Protein AF-X5PAP3-F1 (afdb_monomer_lite)

Structure (mmCIF, N/CA/C/O backbone):
data_AF-X5PAP3-F1
#
_entry.id   AF-X5PAP3-F1
#
loop_
_atom_site.group_PDB
_atom_site.id
_atom_site.type_symbol
_atom_site.label_atom_id
_atom_site.label_alt_id
_atom_site.label_comp_id
_atom_site.label_asym_id
_atom_site.label_entity_id
_atom_site.label_seq_id
_atom_site.pdbx_PDB_ins_code
_atom_site.Cartn_x
_atom_site.Cartn_y
_atom_site.Cartn_z
_atom_site.occupancy
_atom_site.B_iso_or_equiv
_atom_site.auth_seq_id
_atom_site.auth_comp_id
_atom_site.auth_asym_id
_atom_site.auth_atom_id
_atom_site.pdbx_PDB_model_num
ATOM 1 N N . MET A 1 1 ? 20.232 -23.806 -22.919 1.00 44.62 1 MET A N 1
ATOM 2 C CA . MET A 1 1 ? 20.259 -22.575 -23.731 1.00 44.62 1 MET A CA 1
ATOM 3 C C . MET A 1 1 ? 19.744 -21.469 -22.838 1.00 44.62 1 MET A C 1
ATOM 5 O O . MET A 1 1 ? 18.601 -21.543 -22.404 1.00 44.62 1 MET A O 1
ATOM 9 N N . GLU A 1 2 ? 20.644 -20.590 -22.413 1.00 47.97 2 GLU A N 1
ATOM 10 C CA . GLU A 1 2 ? 20.383 -19.557 -21.411 1.00 47.97 2 GLU A CA 1
ATOM 11 C C . GLU A 1 2 ? 19.340 -18.556 -21.912 1.00 47.97 2 GLU A C 1
ATOM 13 O O . GLU A 1 2 ? 19.419 -18.087 -23.044 1.00 47.97 2 GLU A O 1
ATOM 18 N N . ILE A 1 3 ? 18.370 -18.227 -21.059 1.00 53.59 3 ILE A N 1
ATOM 19 C CA . ILE A 1 3 ? 17.447 -17.113 -21.279 1.00 53.59 3 ILE A CA 1
ATOM 20 C C . ILE A 1 3 ? 17.805 -16.052 -20.237 1.00 53.59 3 ILE A C 1
ATOM 22 O O . ILE A 1 3 ? 17.210 -15.981 -19.164 1.00 53.59 3 ILE A O 1
ATOM 26 N N . THR A 1 4 ? 18.840 -15.266 -20.524 1.00 50.88 4 THR A N 1
ATOM 27 C CA . THR A 1 4 ? 19.268 -14.115 -19.721 1.00 50.88 4 THR A CA 1
ATOM 28 C C . THR A 1 4 ? 18.803 -12.813 -20.389 1.00 50.88 4 THR A C 1
ATOM 30 O O . THR A 1 4 ? 19.213 -12.449 -21.483 1.00 50.88 4 THR A O 1
ATOM 33 N N . MET A 1 5 ? 17.862 -12.166 -19.697 1.00 76.50 5 MET A N 1
ATOM 34 C CA . MET A 1 5 ? 17.295 -10.811 -19.809 1.00 76.50 5 MET A CA 1
ATOM 35 C C . MET A 1 5 ? 17.916 -9.813 -20.815 1.00 76.50 5 MET A C 1
ATOM 37 O O . MET A 1 5 ? 19.012 -9.303 -20.596 1.00 76.50 5 MET A O 1
ATOM 41 N N . ALA A 1 6 ? 17.117 -9.362 -21.791 1.00 51.50 6 ALA A N 1
ATOM 42 C CA . ALA A 1 6 ? 17.242 -8.037 -22.409 1.00 51.50 6 ALA A CA 1
ATOM 43 C C . ALA A 1 6 ? 15.862 -7.548 -22.892 1.00 51.50 6 ALA A C 1
ATOM 45 O O . ALA A 1 6 ? 15.062 -8.330 -23.400 1.00 51.50 6 ALA A O 1
ATOM 46 N N . CYS A 1 7 ? 15.574 -6.262 -22.690 1.00 53.47 7 CYS A N 1
ATOM 47 C CA . CYS A 1 7 ? 14.315 -5.587 -23.018 1.00 53.47 7 CYS A CA 1
ATOM 48 C C . CYS A 1 7 ? 13.960 -5.746 -24.511 1.00 53.47 7 CYS A C 1
ATOM 50 O O . CYS A 1 7 ? 14.453 -5.003 -25.356 1.00 53.47 7 CYS A O 1
ATOM 52 N N . THR A 1 8 ? 13.120 -6.727 -24.845 1.00 69.00 8 THR A N 1
ATOM 53 C CA . THR A 1 8 ? 12.554 -6.879 -26.195 1.00 69.00 8 THR A CA 1
ATOM 54 C C . THR A 1 8 ? 11.309 -6.002 -26.325 1.00 69.00 8 THR A C 1
ATOM 56 O O . THR A 1 8 ? 10.594 -5.790 -25.343 1.00 69.00 8 THR A O 1
ATOM 59 N N . GLU A 1 9 ? 11.019 -5.507 -27.530 1.00 65.50 9 GLU A N 1
ATOM 60 C CA . GLU A 1 9 ? 9.864 -4.638 -27.820 1.00 65.50 9 GLU A CA 1
ATOM 61 C C . GLU A 1 9 ? 8.529 -5.246 -27.345 1.00 65.50 9 GLU A C 1
ATOM 63 O O . GLU A 1 9 ? 7.693 -4.551 -26.770 1.00 65.50 9 GLU A O 1
ATOM 68 N N . ILE A 1 10 ? 8.398 -6.574 -27.449 1.00 65.81 10 ILE A N 1
ATOM 69 C CA . ILE A 1 10 ? 7.256 -7.347 -26.939 1.00 65.81 10 ILE A CA 1
ATOM 70 C C . ILE A 1 10 ? 7.152 -7.227 -25.411 1.00 65.81 10 ILE A C 1
ATOM 72 O O . ILE A 1 10 ? 6.097 -6.882 -24.884 1.00 65.81 10 ILE A O 1
ATOM 76 N N . THR A 1 11 ? 8.248 -7.456 -24.676 1.00 66.94 11 THR A N 1
ATOM 77 C CA . THR A 1 11 ? 8.252 -7.333 -23.204 1.00 66.94 11 THR A CA 1
ATOM 78 C C . THR A 1 11 ? 8.056 -5.895 -22.728 1.00 66.94 11 THR A C 1
ATOM 80 O O . THR A 1 11 ? 7.476 -5.680 -21.667 1.00 66.94 11 THR A O 1
ATOM 83 N N . ARG A 1 12 ? 8.469 -4.898 -23.522 1.00 68.88 12 ARG A N 1
ATOM 84 C CA . ARG A 1 12 ? 8.318 -3.481 -23.180 1.00 68.88 12 ARG A CA 1
ATOM 85 C C . ARG A 1 12 ? 6.851 -3.102 -23.010 1.00 68.88 12 ARG A C 1
ATOM 87 O O . ARG A 1 12 ? 6.508 -2.534 -21.981 1.00 68.88 12 ARG A O 1
ATOM 94 N N . ALA A 1 13 ? 5.983 -3.509 -23.937 1.00 66.50 13 ALA A N 1
ATOM 95 C CA . ALA A 1 13 ? 4.541 -3.272 -23.834 1.00 66.50 13 ALA A CA 1
ATOM 96 C C . ALA A 1 13 ? 3.926 -3.895 -22.564 1.00 66.50 13 ALA A C 1
ATOM 98 O O . ALA A 1 13 ? 3.035 -3.308 -21.955 1.00 66.50 13 ALA A O 1
ATOM 99 N N . HIS A 1 14 ? 4.437 -5.050 -22.119 1.00 64.38 14 HIS A N 1
ATOM 100 C CA . HIS A 1 14 ? 3.980 -5.702 -20.887 1.00 64.38 14 HIS A CA 1
ATOM 101 C C . HIS A 1 14 ? 4.400 -4.962 -19.605 1.00 64.38 14 HIS A C 1
ATOM 103 O O . HIS A 1 14 ? 3.673 -5.013 -18.612 1.00 64.38 14 HIS A O 1
ATOM 109 N N . TYR A 1 15 ? 5.540 -4.262 -19.613 1.00 65.00 15 TYR A N 1
ATOM 110 C CA . TYR A 1 15 ? 6.041 -3.489 -18.466 1.00 65.00 15 TYR A CA 1
ATOM 111 C C . TYR A 1 15 ? 5.783 -1.978 -18.571 1.00 65.00 15 TYR A C 1
ATOM 113 O O . TYR A 1 15 ? 6.116 -1.234 -17.645 1.00 65.00 15 TYR A O 1
ATOM 121 N N . GLU A 1 16 ? 5.191 -1.499 -19.667 1.00 67.25 16 GLU A N 1
ATOM 122 C CA . GLU A 1 16 ? 4.887 -0.085 -19.873 1.00 67.25 16 GLU A CA 1
ATOM 123 C C . GLU A 1 16 ? 3.817 0.397 -18.878 1.00 67.25 16 GLU A C 1
ATOM 125 O O . GLU A 1 16 ? 2.614 0.216 -19.051 1.00 67.25 16 GLU A O 1
ATOM 130 N N . ARG A 1 17 ? 4.257 1.088 -17.820 1.00 68.88 17 ARG A N 1
ATOM 131 C CA . ARG A 1 17 ? 3.387 1.722 -16.813 1.00 68.88 17 ARG A CA 1
ATOM 132 C C . ARG A 1 17 ? 2.887 3.101 -17.256 1.00 68.88 17 ARG A C 1
ATOM 134 O O . ARG A 1 17 ? 2.881 4.042 -16.468 1.00 68.88 17 ARG A O 1
ATOM 141 N N . ARG A 1 18 ? 2.484 3.244 -18.524 1.00 68.12 18 ARG A N 1
ATOM 142 C CA . ARG A 1 18 ? 2.175 4.548 -19.152 1.00 68.12 18 ARG A CA 1
ATOM 143 C C . ARG A 1 18 ? 1.109 5.366 -18.406 1.00 68.12 18 ARG A C 1
ATOM 145 O O . ARG A 1 18 ? 1.112 6.587 -18.504 1.00 68.12 18 ARG A O 1
ATOM 152 N N . TRP A 1 19 ? 0.226 4.700 -17.666 1.00 69.44 19 TRP A N 1
ATOM 153 C CA . TRP A 1 19 ? -0.925 5.311 -16.994 1.00 69.44 19 TRP A CA 1
ATOM 154 C C . TRP A 1 19 ? -0.841 5.279 -15.463 1.00 69.44 19 TRP A C 1
ATOM 156 O O . TRP A 1 19 ? -1.817 5.594 -14.787 1.00 69.44 19 TRP A O 1
ATOM 166 N N . ALA A 1 20 ? 0.303 4.882 -14.905 1.00 82.38 20 ALA A N 1
ATOM 167 C CA . ALA A 1 20 ? 0.513 4.855 -13.464 1.00 82.38 20 ALA A CA 1
ATOM 168 C C . ALA A 1 20 ? 0.842 6.259 -12.926 1.00 82.38 20 ALA A C 1
ATOM 170 O O . ALA A 1 20 ? 1.605 6.993 -13.557 1.00 82.38 20 ALA A O 1
ATOM 171 N N . ARG A 1 21 ? 0.303 6.628 -11.753 1.00 91.50 21 ARG A N 1
ATOM 172 C CA . ARG A 1 21 ? 0.632 7.908 -11.095 1.00 91.50 21 ARG A CA 1
ATOM 173 C C . ARG A 1 21 ? 2.080 7.885 -10.611 1.00 91.50 21 ARG A C 1
ATOM 175 O O . ARG A 1 21 ? 2.806 8.859 -10.787 1.00 91.50 21 ARG A O 1
ATOM 182 N N . TYR A 1 22 ? 2.504 6.755 -10.054 1.00 92.38 22 TYR A N 1
ATOM 183 C CA . TYR A 1 22 ? 3.888 6.484 -9.689 1.00 92.38 22 TYR A CA 1
ATOM 184 C C . TYR A 1 22 ? 4.412 5.246 -10.402 1.00 92.38 22 TYR A C 1
ATOM 186 O O . TYR A 1 22 ? 3.686 4.288 -10.648 1.00 92.38 22 TYR A O 1
ATOM 194 N N . ALA A 1 23 ? 5.722 5.207 -10.648 1.00 90.88 23 ALA A N 1
ATOM 195 C CA . ALA A 1 23 ? 6.369 4.029 -11.221 1.00 90.88 23 ALA A CA 1
ATOM 196 C C . ALA A 1 23 ? 6.181 2.761 -10.364 1.00 90.88 23 ALA A C 1
ATOM 198 O O . ALA A 1 23 ? 6.329 1.664 -10.891 1.00 90.88 23 ALA A O 1
ATOM 199 N N . SER A 1 24 ? 5.866 2.894 -9.074 1.00 92.69 24 SER A N 1
ATOM 200 C CA . SER A 1 24 ? 5.570 1.794 -8.151 1.00 92.69 24 SER A CA 1
ATOM 201 C C . SER A 1 24 ? 4.125 1.295 -8.201 1.00 92.69 24 SER A C 1
ATOM 203 O O . SER A 1 24 ? 3.836 0.276 -7.577 1.00 92.69 24 SER A O 1
ATOM 205 N N . ASP A 1 25 ? 3.212 2.004 -8.873 1.00 94.06 25 ASP A N 1
ATOM 206 C CA . ASP A 1 25 ? 1.799 1.633 -8.843 1.00 94.06 25 ASP A CA 1
ATOM 207 C C . ASP A 1 25 ? 1.553 0.329 -9.592 1.00 94.06 25 ASP A C 1
ATOM 209 O O . ASP A 1 25 ? 2.207 -0.021 -10.585 1.00 94.06 25 ASP A O 1
ATOM 213 N N . LEU A 1 26 ? 0.544 -0.381 -9.107 1.00 92.19 26 LEU A N 1
ATOM 214 C CA . LEU A 1 26 ? 0.133 -1.646 -9.663 1.00 92.19 26 LEU A CA 1
ATOM 215 C C . LEU A 1 26 ? -0.640 -1.431 -10.971 1.00 92.19 26 LEU A C 1
ATOM 217 O O . LEU A 1 26 ? -1.597 -0.648 -11.035 1.00 92.19 26 LEU A O 1
ATOM 221 N N . THR A 1 27 ? -0.260 -2.177 -12.009 1.00 91.19 27 THR A N 1
ATOM 222 C CA . THR A 1 27 ? -1.029 -2.234 -13.258 1.00 91.19 27 THR A CA 1
ATOM 223 C C . THR A 1 27 ? -2.400 -2.860 -13.007 1.00 91.19 27 THR A C 1
ATOM 225 O O . THR A 1 27 ? -2.581 -3.617 -12.052 1.00 91.19 27 THR A O 1
ATOM 228 N N . ASP A 1 28 ? -3.374 -2.585 -13.878 1.00 91.00 28 ASP A N 1
ATOM 229 C CA . ASP A 1 28 ? -4.712 -3.182 -13.760 1.00 91.00 28 ASP A CA 1
ATOM 230 C C . ASP A 1 28 ? -4.655 -4.714 -13.793 1.00 91.00 28 ASP A C 1
ATOM 232 O O . ASP A 1 28 ? -5.291 -5.379 -12.979 1.00 91.00 28 ASP A O 1
ATOM 236 N N . ALA A 1 29 ? -3.823 -5.275 -14.675 1.00 90.00 29 ALA A N 1
ATOM 237 C CA . ALA A 1 29 ? -3.594 -6.715 -14.748 1.00 90.00 29 ALA A CA 1
ATOM 238 C C . ALA A 1 29 ? -3.007 -7.272 -13.440 1.00 90.00 29 ALA A C 1
ATOM 240 O O . ALA A 1 29 ? -3.461 -8.303 -12.952 1.00 90.00 29 ALA A O 1
ATOM 241 N N . GLY A 1 30 ? -2.042 -6.570 -12.834 1.00 91.94 30 GLY A N 1
ATOM 242 C CA . GLY A 1 30 ? -1.513 -6.947 -11.523 1.00 91.94 30 GLY A CA 1
ATOM 243 C C . GLY A 1 30 ? -2.581 -6.872 -10.432 1.00 91.94 30 GLY A C 1
ATOM 244 O O . GLY A 1 30 ? -2.655 -7.748 -9.571 1.00 91.94 30 GLY A O 1
ATOM 245 N N . TRP A 1 31 ? -3.450 -5.859 -10.485 1.00 93.75 31 TRP A N 1
ATOM 246 C CA . TRP A 1 31 ? -4.529 -5.695 -9.513 1.00 93.75 31 TRP A CA 1
ATOM 247 C C . TRP A 1 31 ? -5.532 -6.837 -9.564 1.00 93.75 31 TRP A C 1
ATOM 249 O O . TRP A 1 31 ? -5.925 -7.329 -8.512 1.00 93.75 31 TRP A O 1
ATOM 259 N N . VAL A 1 32 ? -5.896 -7.315 -10.754 1.00 94.94 32 VAL A N 1
ATOM 260 C CA . VAL A 1 32 ? -6.804 -8.464 -10.912 1.00 94.94 32 VAL A CA 1
ATOM 261 C C . VAL A 1 32 ? -6.287 -9.712 -10.187 1.00 94.94 32 VAL A C 1
ATOM 263 O O . VAL A 1 32 ? -7.088 -10.472 -9.649 1.00 94.94 32 VAL A O 1
ATOM 266 N N . LEU A 1 33 ? -4.967 -9.905 -10.116 1.00 94.12 33 LEU A N 1
ATOM 267 C CA . LEU A 1 33 ? -4.362 -11.040 -9.410 1.00 94.12 33 LEU A CA 1
ATOM 268 C C . LEU A 1 33 ? -4.386 -10.870 -7.884 1.00 94.12 33 LEU A C 1
ATOM 270 O O . LEU A 1 33 ? -4.582 -11.841 -7.160 1.00 94.12 33 LEU A O 1
ATOM 274 N N . ILE A 1 34 ? -4.194 -9.643 -7.393 1.00 93.06 34 ILE A N 1
ATOM 275 C CA . ILE A 1 34 ? -4.065 -9.347 -5.957 1.00 93.06 34 ILE A CA 1
ATOM 276 C C . ILE A 1 34 ? -5.426 -9.102 -5.293 1.00 93.06 34 ILE A C 1
ATOM 278 O O . ILE A 1 34 ? -5.639 -9.489 -4.144 1.00 93.06 34 ILE A O 1
ATOM 282 N N . ALA A 1 35 ? -6.368 -8.476 -6.000 1.00 94.06 35 ALA A N 1
ATOM 283 C CA . ALA A 1 35 ? -7.667 -8.080 -5.461 1.00 94.06 35 ALA A CA 1
ATOM 284 C C . ALA A 1 35 ? -8.447 -9.224 -4.779 1.00 94.06 35 ALA A C 1
ATOM 286 O O . ALA A 1 35 ? -9.021 -8.965 -3.721 1.00 94.06 35 ALA A O 1
ATOM 287 N N . PRO A 1 36 ? -8.458 -10.475 -5.289 1.00 94.38 36 PRO A N 1
ATOM 288 C CA . PRO A 1 36 ? -9.154 -11.586 -4.635 1.00 94.38 36 PRO A CA 1
ATOM 289 C C . PRO A 1 36 ? -8.557 -11.993 -3.283 1.00 94.38 36 PRO A C 1
ATOM 291 O O . PRO A 1 36 ? -9.269 -12.539 -2.445 1.00 94.38 36 PRO A O 1
ATOM 294 N N . MET A 1 37 ? -7.267 -11.729 -3.058 1.00 91.69 37 MET A N 1
ATOM 295 C CA . MET A 1 37 ? -6.598 -12.009 -1.782 1.00 91.69 37 MET A CA 1
ATOM 296 C C . MET A 1 37 ? -6.920 -10.950 -0.727 1.00 91.69 37 MET A C 1
ATOM 298 O O . MET A 1 37 ? -6.744 -11.174 0.467 1.00 91.69 37 MET A O 1
ATOM 302 N N . MET A 1 38 ? -7.394 -9.778 -1.147 1.00 92.38 38 MET A N 1
ATOM 303 C CA . MET A 1 38 ? -7.680 -8.691 -0.228 1.00 92.38 38 MET A CA 1
ATOM 304 C C . MET A 1 38 ? -8.866 -9.024 0.684 1.00 92.38 38 MET A C 1
ATOM 306 O O . MET A 1 38 ? -9.889 -9.533 0.219 1.00 92.38 38 MET A O 1
ATOM 310 N N . PRO A 1 39 ? -8.807 -8.660 1.978 1.00 88.69 39 PRO A N 1
ATOM 311 C CA . PRO A 1 39 ? -9.895 -8.962 2.890 1.00 88.69 39 PRO A CA 1
ATOM 312 C C . PRO A 1 39 ? -11.181 -8.251 2.468 1.00 88.69 39 PRO A C 1
ATOM 314 O O . PRO A 1 39 ? -11.220 -7.029 2.228 1.00 88.69 39 PRO A O 1
ATOM 317 N N . SER A 1 40 ? -12.257 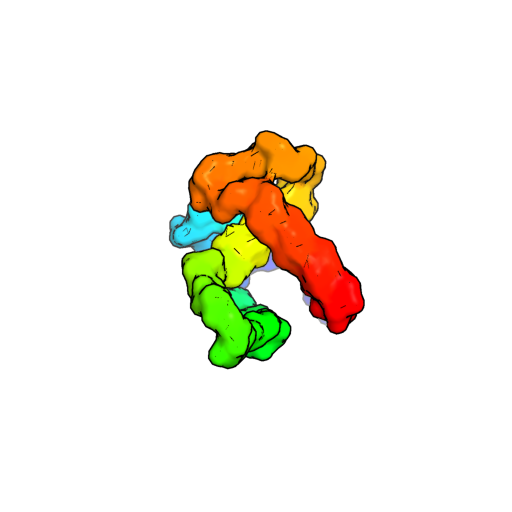-9.038 2.436 1.00 85.38 40 SER A N 1
ATOM 318 C CA . SER A 1 40 ? -13.606 -8.563 2.160 1.00 85.38 40 SER A CA 1
ATOM 319 C C . SER A 1 40 ? -14.003 -7.462 3.141 1.00 85.38 40 SER A C 1
ATOM 321 O O . SER A 1 40 ? -13.596 -7.457 4.307 1.00 85.38 40 SER A O 1
ATOM 323 N N . ALA A 1 41 ? -14.828 -6.520 2.684 1.00 83.75 41 ALA A N 1
ATOM 324 C CA . ALA A 1 41 ? -15.411 -5.539 3.587 1.00 83.75 41 ALA A CA 1
ATOM 325 C C . ALA A 1 41 ? -16.202 -6.256 4.695 1.00 83.75 41 ALA A C 1
ATOM 327 O O . ALA A 1 41 ? -16.936 -7.207 4.429 1.00 83.75 41 ALA A O 1
ATOM 328 N N . SER A 1 42 ? -16.046 -5.802 5.941 1.00 81.31 42 SER A N 1
ATOM 329 C CA . SER A 1 42 ? -16.836 -6.336 7.050 1.00 81.31 42 SER A CA 1
ATOM 330 C C . SER A 1 42 ? -18.323 -6.127 6.771 1.00 81.31 42 SER A C 1
ATOM 332 O O . SER A 1 42 ? -18.740 -5.016 6.442 1.00 81.31 42 SER A O 1
ATOM 334 N N . ARG A 1 43 ? -19.124 -7.183 6.951 1.00 79.31 43 ARG A N 1
ATOM 335 C CA . ARG A 1 43 ? -20.591 -7.119 6.856 1.00 79.31 43 ARG A CA 1
ATOM 336 C C . ARG A 1 43 ? -21.219 -6.361 8.031 1.00 79.31 43 ARG A C 1
ATOM 338 O O . ARG A 1 43 ? -22.356 -5.916 7.936 1.00 79.31 43 ARG A O 1
ATOM 345 N N . ILE A 1 44 ? -20.484 -6.232 9.136 1.00 83.81 44 ILE A N 1
ATOM 346 C CA . ILE A 1 44 ? -20.938 -5.610 10.382 1.00 83.81 44 ILE A CA 1
ATOM 347 C C . ILE A 1 44 ? -20.111 -4.347 10.650 1.00 83.81 44 ILE A C 1
ATOM 349 O O . ILE A 1 44 ? -18.888 -4.344 10.477 1.00 83.81 44 ILE A O 1
ATOM 353 N N . GLY A 1 45 ? -20.776 -3.288 11.114 1.00 85.62 45 GLY A N 1
ATOM 354 C CA . GLY A 1 45 ? -20.154 -2.013 11.465 1.00 85.62 45 GLY A CA 1
ATOM 355 C C . GLY A 1 45 ? -20.119 -1.015 10.307 1.00 85.62 45 GLY A C 1
ATOM 356 O O . GLY A 1 45 ? -20.875 -1.120 9.344 1.00 85.62 45 GLY A O 1
ATOM 357 N N . ARG A 1 46 ? -19.257 0.004 10.420 1.00 84.50 46 ARG A N 1
ATOM 358 C CA . ARG A 1 46 ? -19.169 1.072 9.416 1.00 84.50 46 ARG A CA 1
ATOM 359 C C . ARG A 1 46 ? -18.591 0.523 8.103 1.00 84.50 46 ARG A C 1
ATOM 361 O O . ARG A 1 46 ? -17.467 0.012 8.131 1.00 84.50 46 ARG A O 1
ATOM 368 N N . PRO A 1 47 ? -19.280 0.700 6.960 1.00 85.94 47 PRO A N 1
ATOM 369 C CA . PRO A 1 47 ? -18.753 0.298 5.663 1.00 85.94 47 PRO A CA 1
ATOM 370 C C . PRO A 1 47 ? -17.389 0.931 5.380 1.00 85.94 47 PRO A C 1
ATOM 372 O O . PRO A 1 47 ? -17.150 2.109 5.679 1.00 85.94 47 PRO A O 1
ATOM 375 N N . ARG A 1 48 ? -16.486 0.145 4.788 1.00 88.81 48 ARG A N 1
ATOM 376 C CA . ARG A 1 48 ? -15.169 0.625 4.366 1.00 88.81 48 ARG A CA 1
ATOM 377 C C . ARG A 1 48 ? -15.341 1.632 3.227 1.00 88.81 48 ARG A C 1
ATOM 379 O O . ARG A 1 48 ? -15.888 1.291 2.189 1.00 88.81 48 ARG A O 1
ATOM 386 N N . LYS A 1 49 ? -14.827 2.851 3.421 1.00 90.31 49 LYS A N 1
ATOM 387 C CA . LYS A 1 49 ? -14.730 3.881 2.368 1.00 90.31 49 LYS A CA 1
ATOM 388 C C .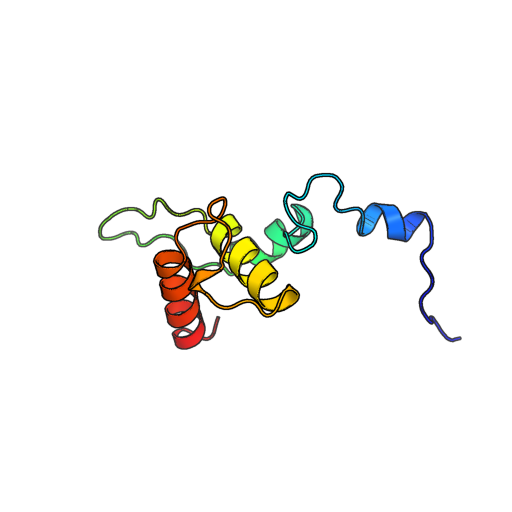 LYS A 1 49 ? -13.366 3.919 1.673 1.00 90.31 49 LYS A C 1
ATOM 390 O O . LYS A 1 49 ? -13.237 4.530 0.625 1.00 90.31 49 LYS A O 1
ATOM 395 N N . THR A 1 50 ? -12.344 3.321 2.284 1.00 92.56 50 THR A N 1
ATOM 396 C CA . THR A 1 50 ? -10.982 3.299 1.742 1.00 92.56 50 THR A CA 1
ATOM 397 C C . THR A 1 50 ? -10.890 2.324 0.573 1.00 92.56 50 THR A C 1
ATOM 399 O O . THR A 1 50 ? -11.249 1.154 0.735 1.00 92.56 50 THR A O 1
ATOM 402 N N . ASP A 1 51 ? -10.366 2.791 -0.557 1.00 94.69 51 ASP A N 1
ATOM 403 C CA . ASP A 1 51 ? -9.970 1.932 -1.669 1.00 94.69 51 ASP A CA 1
ATOM 404 C C . ASP A 1 51 ? -8.714 1.137 -1.289 1.00 94.69 51 ASP A C 1
ATOM 406 O O . ASP A 1 51 ? -7.694 1.707 -0.898 1.00 94.69 51 ASP A O 1
ATOM 410 N N . LEU A 1 52 ? -8.798 -0.192 -1.368 1.00 95.62 52 LEU A N 1
ATOM 411 C CA . LEU A 1 52 ? -7.670 -1.059 -1.048 1.00 95.62 52 LEU A CA 1
ATOM 412 C C . LEU A 1 52 ? -6.572 -1.016 -2.101 1.00 95.62 52 LEU A C 1
ATOM 414 O O . LEU A 1 52 ? -5.415 -1.229 -1.746 1.00 95.62 52 LEU A O 1
ATOM 418 N N . ARG A 1 53 ? -6.906 -0.720 -3.360 1.00 96.19 53 ARG A N 1
ATOM 419 C CA . ARG A 1 53 ? -5.897 -0.576 -4.407 1.00 96.19 53 ARG A CA 1
ATOM 420 C C . ARG A 1 53 ? -4.954 0.568 -4.076 1.00 96.19 53 ARG A C 1
ATOM 422 O O . ARG A 1 53 ? -3.744 0.390 -4.117 1.00 96.19 53 ARG A O 1
ATOM 429 N N . GLU A 1 54 ? -5.503 1.695 -3.635 1.00 97.12 54 GLU A N 1
ATOM 430 C CA . GLU A 1 54 ? -4.703 2.850 -3.224 1.00 97.12 54 GLU A CA 1
ATOM 431 C C . GLU A 1 54 ? -3.880 2.577 -1.955 1.00 97.12 54 GLU A C 1
ATOM 433 O O . GLU A 1 54 ? -2.782 3.110 -1.808 1.00 97.12 54 GLU A O 1
ATOM 438 N N . VAL A 1 55 ? -4.358 1.712 -1.051 1.00 97.06 55 VAL A N 1
ATOM 439 C CA . VAL A 1 55 ? -3.551 1.241 0.089 1.00 97.06 55 VAL A CA 1
ATOM 440 C C . VAL A 1 55 ? -2.374 0.392 -0.397 1.00 97.06 55 VAL A C 1
ATOM 442 O O . VAL A 1 55 ? -1.253 0.609 0.054 1.00 97.06 55 VAL A O 1
ATOM 445 N N . VAL A 1 56 ? -2.597 -0.538 -1.329 1.00 96.88 56 VAL A N 1
ATOM 446 C CA . VAL A 1 56 ? -1.530 -1.374 -1.903 1.00 96.88 56 VAL A CA 1
ATOM 447 C C . VAL A 1 56 ? -0.529 -0.526 -2.691 1.00 96.88 56 VAL A C 1
ATOM 449 O O . VAL A 1 56 ? 0.671 -0.666 -2.470 1.00 96.88 56 VAL A O 1
ATOM 452 N N . ASN A 1 57 ? -0.990 0.408 -3.527 1.00 96.88 57 ASN A N 1
ATOM 453 C CA . ASN A 1 57 ? -0.124 1.346 -4.249 1.00 96.88 57 ASN A CA 1
ATOM 454 C C . ASN A 1 57 ? 0.744 2.168 -3.280 1.00 96.88 57 ASN A C 1
ATOM 456 O O . ASN A 1 57 ? 1.951 2.282 -3.484 1.00 96.88 57 ASN A O 1
ATOM 460 N N . ALA A 1 58 ? 0.170 2.663 -2.175 1.00 97.50 58 ALA A N 1
ATOM 461 C CA . ALA A 1 58 ? 0.925 3.379 -1.145 1.00 97.50 58 ALA A CA 1
ATOM 462 C C . ALA A 1 58 ? 2.001 2.500 -0.479 1.00 97.50 58 ALA A C 1
ATOM 464 O O . ALA A 1 58 ? 3.109 2.971 -0.215 1.00 97.50 58 ALA A O 1
ATOM 465 N N . LEU A 1 59 ? 1.704 1.222 -0.217 1.00 96.69 59 LEU A N 1
ATOM 466 C CA . LEU A 1 59 ? 2.677 0.277 0.342 1.00 96.69 59 LEU A CA 1
ATOM 467 C C . LEU A 1 59 ? 3.803 -0.039 -0.647 1.00 96.69 59 LEU A C 1
ATOM 469 O O . LEU A 1 59 ? 4.967 -0.041 -0.251 1.00 96.69 59 LEU A O 1
ATOM 473 N N . LEU A 1 60 ? 3.482 -0.244 -1.926 1.00 95.75 60 LEU A N 1
ATOM 474 C CA . LEU A 1 60 ? 4.474 -0.458 -2.984 1.00 95.75 60 LEU A CA 1
ATOM 475 C C . LEU A 1 60 ? 5.360 0.770 -3.185 1.00 95.75 60 LEU A C 1
ATOM 477 O O . LEU A 1 60 ? 6.571 0.632 -3.364 1.00 95.75 60 LEU A O 1
ATOM 481 N N . TYR A 1 61 ? 4.782 1.969 -3.103 1.00 96.44 61 TYR A N 1
ATOM 482 C CA . TYR A 1 61 ? 5.533 3.218 -3.133 1.00 96.44 61 TYR A CA 1
ATOM 483 C C . TYR A 1 61 ? 6.527 3.300 -1.973 1.00 96.44 61 TYR A C 1
ATOM 485 O O . TYR A 1 61 ? 7.709 3.570 -2.193 1.00 96.44 61 TYR A O 1
ATOM 493 N N . LEU A 1 62 ? 6.085 3.027 -0.742 1.00 96.44 62 LEU A N 1
ATOM 494 C CA . LEU A 1 62 ? 6.963 3.026 0.433 1.00 96.44 62 LEU A CA 1
ATOM 495 C C . LEU A 1 62 ? 8.066 1.968 0.317 1.00 96.44 62 LEU A C 1
ATOM 497 O O . LEU A 1 62 ? 9.225 2.273 0.587 1.00 96.44 62 LEU A O 1
ATOM 501 N N . ALA A 1 63 ? 7.730 0.759 -0.138 1.00 94.94 63 ALA A N 1
ATOM 502 C CA . ALA A 1 63 ? 8.694 -0.321 -0.340 1.00 94.94 63 ALA A CA 1
ATOM 503 C C . ALA A 1 63 ? 9.733 0.009 -1.425 1.00 94.94 63 ALA A C 1
ATOM 505 O O . ALA A 1 63 ? 10.898 -0.347 -1.283 1.00 94.94 63 ALA A O 1
ATOM 506 N N . SER A 1 64 ? 9.327 0.713 -2.487 1.00 94.12 64 SER A N 1
ATOM 507 C CA . SER A 1 64 ? 10.217 1.084 -3.597 1.00 94.12 64 SER A CA 1
ATOM 508 C C . SER A 1 64 ? 11.087 2.303 -3.281 1.00 94.12 64 SER A C 1
ATOM 510 O O . SER A 1 64 ? 12.231 2.375 -3.716 1.00 94.12 64 SER A O 1
ATOM 512 N N . SER A 1 65 ? 10.543 3.282 -2.553 1.00 93.06 65 SER A N 1
ATOM 513 C CA . SER A 1 65 ? 11.228 4.546 -2.238 1.00 93.06 65 SER A CA 1
ATOM 514 C C . SER A 1 65 ? 12.050 4.498 -0.948 1.00 93.06 65 SER A C 1
ATOM 516 O O . SER A 1 65 ? 12.936 5.329 -0.768 1.00 93.06 65 SER A O 1
ATOM 518 N N . GLY A 1 66 ? 11.743 3.574 -0.028 1.00 89.31 66 GLY A N 1
ATOM 519 C CA . GLY A 1 66 ? 12.364 3.502 1.299 1.00 89.31 66 GLY A CA 1
ATOM 520 C C . GLY A 1 66 ? 11.996 4.664 2.234 1.00 89.31 66 GLY A C 1
ATOM 521 O O . GLY A 1 66 ? 12.632 4.846 3.271 1.00 89.31 66 GLY A O 1
ATOM 522 N N . GLY A 1 67 ? 10.997 5.479 1.878 1.00 89.19 67 GLY A N 1
ATOM 523 C CA . GLY A 1 67 ? 10.606 6.666 2.638 1.00 89.19 67 GLY A CA 1
ATOM 524 C C . GLY A 1 67 ? 9.925 6.357 3.977 1.00 89.19 67 GLY A C 1
ATOM 525 O O . GLY A 1 67 ? 9.282 5.327 4.167 1.00 89.19 67 GLY A O 1
ATOM 526 N N . ALA A 1 68 ? 10.013 7.297 4.921 1.00 93.06 68 ALA A N 1
ATOM 527 C CA . ALA A 1 68 ? 9.277 7.209 6.181 1.00 93.06 68 ALA A CA 1
ATOM 528 C C . ALA A 1 68 ? 7.763 7.404 5.968 1.00 93.06 68 ALA A C 1
ATOM 530 O O . ALA A 1 68 ? 7.344 8.215 5.146 1.00 93.06 68 ALA A O 1
ATOM 531 N N . TRP A 1 69 ? 6.925 6.769 6.799 1.00 94.50 69 TRP A N 1
ATOM 532 C CA . TRP A 1 69 ? 5.454 6.875 6.740 1.00 94.50 69 TRP A CA 1
ATOM 533 C C . TRP A 1 69 ? 4.920 8.314 6.662 1.00 94.50 69 TRP A C 1
ATOM 535 O O . TRP A 1 69 ? 3.954 8.587 5.956 1.00 94.50 69 TRP A O 1
ATOM 545 N N . ARG A 1 70 ? 5.543 9.249 7.391 1.00 94.06 70 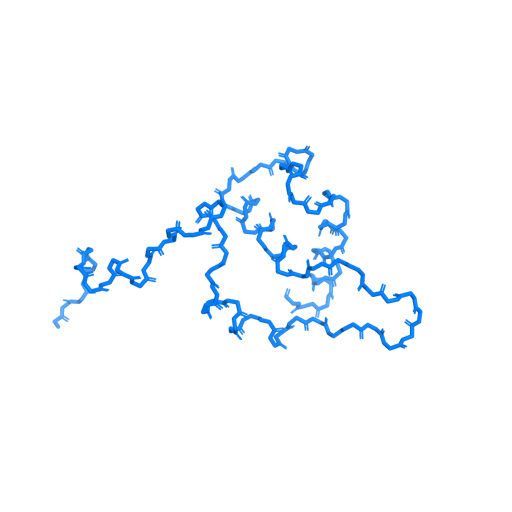ARG A N 1
ATOM 546 C CA . ARG A 1 70 ? 5.126 10.663 7.427 1.00 94.06 70 ARG A CA 1
ATOM 547 C C . ARG A 1 70 ? 5.411 11.417 6.126 1.00 94.06 70 ARG A C 1
ATOM 549 O O . ARG A 1 70 ? 4.831 12.480 5.926 1.00 94.06 70 ARG A O 1
ATOM 556 N N . LEU A 1 71 ? 6.281 10.872 5.277 1.00 95.19 71 LEU A N 1
ATOM 557 C CA . LEU A 1 71 ? 6.641 11.416 3.970 1.00 95.19 71 LEU A CA 1
ATOM 558 C C . LEU A 1 71 ? 5.787 10.837 2.837 1.00 95.19 71 LEU A C 1
ATOM 560 O O . LEU A 1 71 ? 6.012 11.186 1.683 1.00 95.19 71 LEU A O 1
ATOM 564 N N . LEU A 1 72 ? 4.807 9.978 3.145 1.00 96.50 72 LEU A N 1
ATOM 565 C CA . LEU A 1 72 ? 3.878 9.476 2.140 1.00 96.50 72 LEU A CA 1
ATOM 566 C C . LEU A 1 72 ? 3.178 10.662 1.437 1.00 96.50 72 LEU A C 1
ATOM 568 O O . LEU A 1 72 ? 2.616 11.520 2.135 1.00 96.50 72 LEU A O 1
ATOM 572 N N . PRO A 1 73 ? 3.193 10.719 0.089 1.00 95.88 73 PRO A N 1
ATOM 573 C CA . PRO A 1 73 ? 2.501 11.755 -0.670 1.00 95.88 73 PRO A CA 1
ATOM 574 C C . PRO A 1 73 ? 1.026 11.887 -0.282 1.00 95.88 73 PRO A C 1
ATOM 576 O O . PRO A 1 73 ? 0.368 10.909 0.076 1.00 95.88 73 PRO A O 1
ATOM 579 N N . LYS A 1 74 ? 0.492 13.111 -0.357 1.00 94.38 74 LYS A N 1
ATOM 580 C CA . LYS A 1 74 ? -0.894 13.421 0.047 1.00 94.38 74 LYS A CA 1
ATOM 581 C C . LYS A 1 74 ? -1.952 12.878 -0.912 1.00 94.38 74 LYS A C 1
ATOM 583 O O . LYS A 1 74 ? -3.121 12.836 -0.545 1.00 94.38 74 LYS A O 1
ATOM 588 N N . ASP A 1 75 ? -1.524 12.448 -2.090 1.00 94.81 75 ASP A N 1
ATOM 589 C CA . ASP A 1 75 ? -2.373 11.879 -3.134 1.00 94.81 75 ASP A CA 1
ATOM 590 C C . ASP A 1 75 ? -2.797 10.439 -2.789 1.00 94.81 75 ASP A C 1
ATOM 592 O O . ASP A 1 75 ? -3.745 9.909 -3.364 1.00 94.81 75 ASP A O 1
ATOM 596 N N . PHE A 1 76 ? -2.105 9.807 -1.835 1.00 96.06 76 PHE A N 1
ATOM 597 C CA . PHE A 1 76 ? -2.483 8.526 -1.249 1.00 96.06 76 PHE A CA 1
ATOM 598 C C . PHE A 1 76 ? -3.461 8.697 -0.075 1.00 96.06 76 PHE A C 1
ATOM 600 O O . PHE A 1 76 ? -3.575 9.781 0.508 1.00 96.06 76 PHE A O 1
ATOM 607 N N . PRO A 1 77 ? -4.134 7.611 0.361 1.00 96.44 77 PRO A N 1
ATOM 608 C CA . PRO A 1 77 ? -4.873 7.617 1.613 1.00 96.44 77 PRO A CA 1
ATOM 609 C C . PRO A 1 77 ? -3.982 8.085 2.777 1.00 96.44 77 PRO A C 1
ATOM 611 O O . PRO A 1 77 ? -2.770 7.848 2.757 1.00 96.44 77 PRO A O 1
ATOM 614 N N . PRO A 1 78 ? -4.553 8.694 3.835 1.00 96.44 78 PRO A N 1
ATOM 615 C CA . PRO A 1 78 ? -3.765 9.185 4.961 1.00 96.44 78 PRO A CA 1
ATOM 616 C C . PRO A 1 78 ? -2.825 8.105 5.503 1.00 96.44 78 PRO A C 1
ATOM 618 O O . PRO A 1 78 ? -3.263 6.974 5.725 1.00 96.44 78 PRO A O 1
ATOM 621 N N . PHE A 1 79 ? -1.559 8.447 5.765 1.00 96.19 79 PHE A N 1
ATOM 622 C CA . PHE A 1 79 ? -0.544 7.461 6.165 1.00 96.19 79 PHE A CA 1
ATOM 623 C C . PHE A 1 79 ? -0.977 6.607 7.369 1.00 96.19 79 PHE A C 1
ATOM 625 O O . PHE A 1 79 ? -0.671 5.422 7.426 1.00 96.19 79 PHE A O 1
ATOM 632 N N . SER A 1 80 ? -1.737 7.179 8.310 1.00 96.75 80 SER A N 1
ATOM 633 C CA . SER A 1 80 ? -2.288 6.466 9.468 1.00 96.75 80 SER A CA 1
ATOM 634 C C . SER A 1 80 ? -3.293 5.380 9.070 1.00 96.75 80 SER A C 1
ATOM 636 O O . SER A 1 80 ? -3.356 4.325 9.697 1.00 96.75 80 SER A O 1
ATOM 638 N N . THR A 1 81 ? -4.059 5.610 8.001 1.00 96.06 81 THR A N 1
ATOM 639 C CA . THR A 1 81 ? -4.969 4.620 7.417 1.00 96.06 81 THR A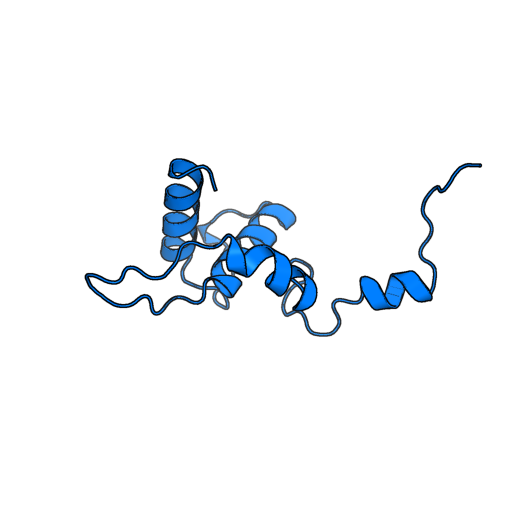 CA 1
ATOM 640 C C . THR A 1 81 ? -4.176 3.500 6.758 1.00 96.06 81 THR A C 1
ATOM 642 O O . THR A 1 81 ? -4.436 2.335 7.049 1.00 96.06 81 THR A O 1
ATOM 645 N N . VAL A 1 82 ? -3.186 3.837 5.927 1.00 96.81 82 VAL A N 1
ATOM 646 C CA . VAL A 1 82 ? -2.325 2.852 5.249 1.00 96.81 82 VAL A CA 1
ATOM 647 C C . VAL A 1 82 ? -1.586 1.985 6.271 1.00 96.81 82 VAL A C 1
ATOM 649 O O . VAL A 1 82 ? -1.659 0.761 6.213 1.00 96.81 82 VAL A O 1
ATOM 652 N N . GLN A 1 83 ? -0.968 2.610 7.274 1.00 96.81 83 GLN A N 1
ATOM 653 C CA . GLN A 1 83 ? -0.262 1.928 8.357 1.00 96.81 83 GLN A CA 1
ATOM 654 C C . GLN A 1 83 ? -1.187 0.996 9.155 1.00 96.81 83 GLN A C 1
ATOM 656 O O . GLN A 1 83 ? -0.809 -0.130 9.476 1.00 96.81 83 GLN A O 1
ATOM 661 N N . LYS A 1 84 ? -2.422 1.430 9.442 1.00 95.75 84 LYS A N 1
ATOM 662 C CA . LYS A 1 84 ? -3.426 0.584 10.100 1.00 95.75 84 LYS A CA 1
ATOM 663 C C . LYS A 1 84 ? -3.748 -0.663 9.275 1.00 95.75 84 LYS A C 1
ATOM 665 O O . LYS A 1 84 ? -3.877 -1.736 9.855 1.00 95.75 84 LYS A O 1
ATOM 670 N N . TYR A 1 85 ? -3.915 -0.538 7.958 1.00 95.56 85 TYR A N 1
ATOM 671 C CA . TYR A 1 85 ? -4.141 -1.705 7.099 1.00 95.56 85 TYR A CA 1
ATOM 672 C C . TYR A 1 85 ? -2.927 -2.625 7.083 1.00 95.56 85 TYR A C 1
ATOM 674 O O . TYR A 1 85 ? -3.094 -3.812 7.333 1.00 95.56 85 TYR A O 1
ATOM 682 N N . PHE A 1 86 ? -1.728 -2.072 6.892 1.00 95.62 86 PHE A N 1
ATOM 683 C CA . PHE A 1 86 ? -0.485 -2.838 6.873 1.00 95.62 86 PHE A CA 1
ATOM 684 C C . PHE A 1 86 ? -0.322 -3.717 8.114 1.00 95.62 86 PHE A C 1
ATOM 686 O O . PHE A 1 86 ? -0.138 -4.924 7.993 1.00 95.62 86 PHE A O 1
ATOM 693 N N . TYR A 1 87 ? -0.447 -3.138 9.311 1.00 96.12 87 TYR A N 1
ATOM 694 C CA . TYR A 1 87 ? -0.279 -3.916 10.537 1.00 96.12 87 TYR A CA 1
ATOM 695 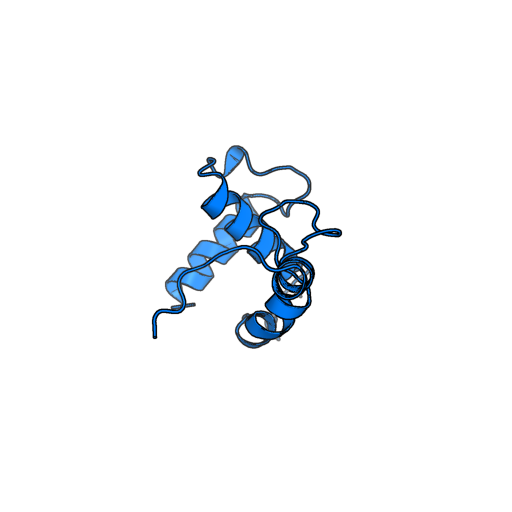C C . TYR A 1 87 ? -1.371 -4.968 10.727 1.00 96.12 87 TYR A C 1
ATOM 697 O O . TYR A 1 87 ? -1.052 -6.095 11.091 1.00 96.12 87 TYR A O 1
ATOM 705 N N . ARG A 1 88 ? -2.630 -4.648 10.400 1.00 94.62 88 ARG A N 1
ATOM 706 C CA . ARG A 1 88 ? -3.726 -5.627 10.472 1.00 94.62 88 ARG A CA 1
ATOM 707 C C . ARG A 1 88 ? -3.542 -6.786 9.497 1.00 94.62 88 ARG A C 1
ATOM 709 O O . ARG A 1 88 ? -3.884 -7.910 9.830 1.00 94.62 88 ARG A O 1
ATOM 716 N N . TRP A 1 89 ? -3.049 -6.511 8.294 1.00 94.75 89 TRP A N 1
ATOM 717 C CA . TRP A 1 89 ? -2.787 -7.525 7.273 1.00 94.75 89 TRP A CA 1
ATOM 718 C C . TRP A 1 89 ? -1.613 -8.413 7.662 1.00 94.75 89 TRP A C 1
ATO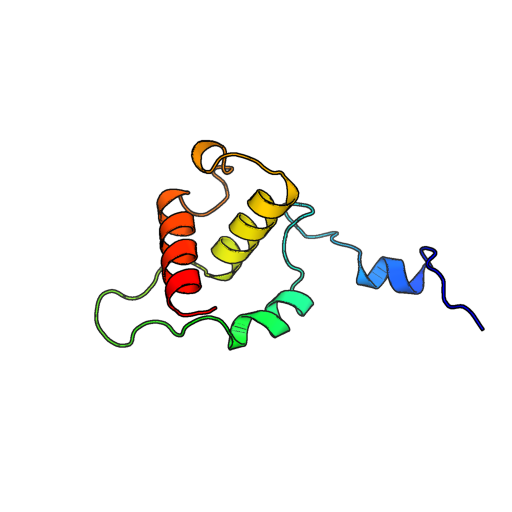M 720 O O . TRP A 1 89 ? -1.763 -9.629 7.679 1.00 94.75 89 TRP A O 1
ATOM 730 N N . ARG A 1 90 ? -0.518 -7.808 8.128 1.00 94.25 90 ARG A N 1
ATOM 731 C CA . ARG A 1 90 ? 0.635 -8.533 8.668 1.00 94.25 90 ARG A CA 1
ATOM 732 C C . ARG A 1 90 ? 0.243 -9.468 9.815 1.00 94.25 90 ARG A C 1
ATOM 734 O O . ARG A 1 90 ? 0.687 -10.606 9.856 1.00 94.25 90 ARG A O 1
ATOM 741 N N . GLU A 1 91 ? -0.581 -8.996 10.749 1.00 94.69 91 GLU A N 1
ATOM 742 C CA . GLU A 1 91 ? -1.076 -9.808 11.873 1.00 94.69 91 GLU A CA 1
ATOM 743 C C . GLU A 1 91 ? -2.007 -10.942 11.424 1.00 94.69 91 GLU A C 1
ATOM 745 O O . GLU A 1 91 ? -2.057 -11.983 12.070 1.00 94.69 91 GLU A O 1
ATOM 750 N N . ALA A 1 92 ? -2.717 -10.760 10.309 1.00 92.00 92 ALA A N 1
ATOM 751 C CA . ALA A 1 92 ? -3.567 -11.781 9.706 1.00 92.00 92 ALA A CA 1
ATOM 752 C C . ALA A 1 92 ? -2.802 -12.765 8.797 1.00 92.00 92 ALA A C 1
ATOM 754 O O . ALA A 1 92 ? -3.418 -13.695 8.281 1.00 92.00 92 ALA A O 1
ATOM 755 N N . GLY A 1 93 ? -1.491 -12.575 8.596 1.00 90.12 93 GLY A N 1
ATOM 756 C CA . GLY A 1 93 ? -0.668 -13.411 7.716 1.00 90.12 93 GLY A CA 1
ATOM 757 C C . GLY A 1 93 ? -0.877 -13.156 6.220 1.00 90.12 93 GLY A C 1
ATOM 758 O O . GLY A 1 93 ? -0.646 -14.064 5.423 1.00 90.12 93 GLY A O 1
ATOM 759 N N . LEU A 1 94 ? -1.342 -11.956 5.859 1.00 86.38 94 LEU A N 1
ATOM 760 C CA . LEU A 1 94 ? -1.498 -11.503 4.475 1.00 86.38 94 LEU A CA 1
ATOM 761 C C . LEU A 1 94 ? -0.200 -10.897 3.921 1.00 86.38 94 LEU A C 1
ATOM 763 O O . LEU A 1 94 ? 0.483 -10.177 4.690 1.00 86.38 94 LEU A O 1
#

Foldseek 3Di:
DDDDDDDDPVVCVVQPPVPDPDSQADDPVRCVVCVVVDDDFDPDDDTDPFDVSLLVSQVSVCVVVVDDLVPRDPVGDRSVVSVVSVVVCVVVVD

pLDDT: mean 86.6, std 13.36, range [44.62, 97.5]

Sequence (94 aa):
MEITMACTEITRAHYERRWARYASDLTDAGWVLIAPMMPSASRIGRPRKTDLREVVNALLYLASSGGAWRLLPKDFPPFSTVQKYFYRWREAGL

Radius of gyration: 16.15 Å; chains: 1; bounding box: 41×36×40 Å

Secondary structure (DSSP, 8-state):
--------HHHHHHH--TT-SSTTSPPHHHHHHHGGGSPPPPSSSSPP-S-HHHHHHHHHHHHHH---GGGS-TTSSPHHHHHHHHHHHHHTT-